Protein AF-A0A3D5USL9-F1 (afdb_monomer_lite)

Foldseek 3Di:
DQQQADALCLQQAADPAPAFDDDPRDGDAFHAHPVRDTDGGSVNRVVSNVVVQQVVCVVVVHHDDDPDCVVVPDDDVVDPVVQVVCVVVVNNVSVVVVVVVVVVVVVVLQVLQVDQDDQCCVVDVDPCNRHPVNCSNRCPSPD

pLDDT: mean 91.4, std 6.57, range [66.25, 97.69]

Sequence (143 aa):
MAKLSYTSDELMASHDYARPHERAGYKLHGGFLADGSYESPRVLHRWPAVKAWQGELTAKGWPLIDATVQLLKCGNYPNISQERFLLSHGIGQTLWDSLTITGVIEARGRVLCDIEAPDFQQIIEDDISQTCTGHLHKGLLYA

Radius of gyration: 20.08 Å; chains: 1; bounding box: 50×30×49 Å

Structure (mmCIF, N/CA/C/O backbone):
data_AF-A0A3D5USL9-F1
#
_entry.id   AF-A0A3D5USL9-F1
#
loop_
_atom_site.group_PDB
_atom_site.id
_atom_site.type_symbol
_atom_site.label_atom_id
_atom_site.label_alt_id
_atom_site.label_comp_id
_atom_site.label_asym_id
_atom_site.label_entity_id
_atom_site.label_seq_id
_atom_site.pdbx_PDB_ins_code
_atom_site.Cartn_x
_atom_site.Cartn_y
_atom_site.Cartn_z
_atom_site.occupancy
_atom_site.B_iso_or_equiv
_atom_site.auth_seq_id
_atom_site.auth_comp_id
_atom_site.auth_asym_id
_atom_site.auth_at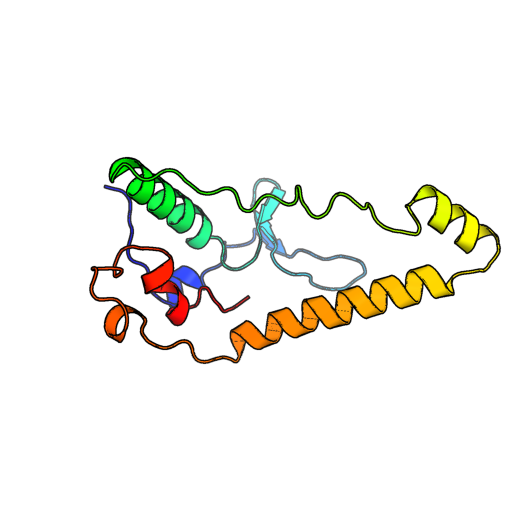om_id
_atom_site.pdbx_PDB_model_num
ATOM 1 N N . MET A 1 1 ? -18.588 13.620 9.691 1.00 66.25 1 MET A N 1
ATOM 2 C CA . MET A 1 1 ? -17.526 12.736 10.218 1.00 66.25 1 MET A CA 1
ATOM 3 C C . MET A 1 1 ? -16.963 11.929 9.061 1.00 66.25 1 MET A C 1
ATOM 5 O O . MET A 1 1 ? -17.732 11.595 8.167 1.00 66.25 1 MET A O 1
ATOM 9 N N . ALA A 1 2 ? -15.650 11.690 9.025 1.00 86.94 2 ALA A N 1
ATOM 10 C CA . ALA A 1 2 ? -15.044 10.854 7.988 1.00 86.94 2 ALA A CA 1
ATOM 11 C C . ALA A 1 2 ? -15.457 9.383 8.184 1.00 86.94 2 ALA A C 1
ATOM 13 O O . ALA A 1 2 ? -15.675 8.949 9.312 1.00 86.94 2 ALA A O 1
ATOM 14 N N . LYS A 1 3 ? -15.588 8.620 7.095 1.00 95.81 3 LYS A N 1
ATOM 15 C CA . LYS A 1 3 ? -15.888 7.184 7.158 1.00 95.81 3 LYS A CA 1
ATOM 16 C C . LYS A 1 3 ? -14.648 6.414 7.622 1.00 95.81 3 LYS A C 1
ATOM 18 O O . LYS A 1 3 ? -13.586 6.550 7.014 1.00 95.81 3 LYS A O 1
ATOM 23 N N . LEU A 1 4 ? -14.802 5.594 8.663 1.00 96.94 4 LEU A N 1
ATOM 24 C CA . LEU A 1 4 ? -13.706 4.839 9.290 1.00 96.94 4 LEU A CA 1
ATOM 25 C C . LEU A 1 4 ? -13.873 3.313 9.223 1.00 96.94 4 LEU A C 1
ATOM 27 O O . LEU A 1 4 ? -12.923 2.588 9.509 1.00 96.94 4 LEU A O 1
ATOM 31 N N . SER A 1 5 ? -15.052 2.822 8.836 1.00 96.31 5 SER A N 1
ATOM 32 C CA . SER A 1 5 ? -15.319 1.393 8.658 1.00 96.31 5 SER A CA 1
ATOM 33 C C . SER A 1 5 ? -15.583 1.087 7.191 1.00 96.31 5 SER A C 1
ATOM 35 O O . SER A 1 5 ? -16.364 1.799 6.561 1.00 96.31 5 SER A O 1
ATOM 37 N N . TYR A 1 6 ? -14.925 0.064 6.654 1.00 96.19 6 TYR A N 1
ATOM 38 C CA . TYR A 1 6 ? -14.973 -0.318 5.246 1.00 96.19 6 TYR A CA 1
ATOM 39 C C . TYR A 1 6 ? -15.205 -1.823 5.102 1.00 96.19 6 TYR A C 1
ATOM 41 O O . TYR A 1 6 ? -14.688 -2.627 5.886 1.00 96.19 6 TYR A O 1
ATOM 49 N N . THR A 1 7 ? -15.981 -2.211 4.093 1.00 94.94 7 THR A N 1
ATOM 50 C CA . THR A 1 7 ? -16.159 -3.623 3.727 1.00 94.94 7 THR A CA 1
ATOM 51 C C . THR A 1 7 ? -14.982 -4.127 2.894 1.00 94.94 7 THR A C 1
ATOM 53 O O . THR A 1 7 ? -14.154 -3.345 2.421 1.00 94.94 7 THR A O 1
ATOM 56 N N . SER A 1 8 ? -14.909 -5.445 2.690 1.00 93.25 8 SER A N 1
ATOM 57 C CA . SER A 1 8 ? -13.891 -6.015 1.807 1.00 93.25 8 SER A CA 1
ATOM 58 C C . SER A 1 8 ? -14.035 -5.518 0.372 1.00 93.25 8 SER A C 1
ATOM 60 O O . SER A 1 8 ? -13.060 -5.039 -0.199 1.00 93.25 8 SER A O 1
ATOM 62 N N . ASP A 1 9 ? -15.256 -5.509 -0.163 1.00 95.69 9 ASP A N 1
ATOM 63 C CA . ASP A 1 9 ? -15.530 -5.021 -1.518 1.00 95.69 9 ASP A CA 1
ATOM 64 C C . ASP A 1 9 ? -15.075 -3.573 -1.707 1.00 95.69 9 ASP A C 1
ATOM 66 O O . ASP A 1 9 ? -14.449 -3.238 -2.711 1.00 95.69 9 ASP A O 1
ATOM 70 N N . GLU A 1 10 ? -15.304 -2.720 -0.706 1.00 96.19 10 GLU A N 1
ATOM 71 C CA . GLU A 1 10 ? -14.840 -1.336 -0.741 1.00 96.19 10 GLU A CA 1
ATOM 72 C C . GLU A 1 10 ? -13.311 -1.258 -0.740 1.00 96.19 10 GLU A C 1
ATOM 74 O O . GLU A 1 10 ? -12.711 -0.556 -1.551 1.00 96.19 10 GLU A O 1
ATOM 79 N N . LEU A 1 11 ? -12.643 -2.015 0.128 1.00 95.19 11 LEU A N 1
ATOM 80 C CA . LEU A 1 11 ? -11.181 -2.044 0.161 1.00 95.19 11 LEU A CA 1
ATOM 81 C C . LEU A 1 11 ? -10.570 -2.688 -1.089 1.00 95.19 11 LEU A C 1
ATOM 83 O O . LEU A 1 11 ? -9.393 -2.468 -1.366 1.00 95.19 11 LEU A O 1
ATOM 87 N N . MET A 1 12 ? -11.323 -3.473 -1.853 1.00 93.94 12 MET A N 1
ATOM 88 C CA . MET A 1 12 ? -10.864 -4.101 -3.093 1.00 93.94 12 MET A CA 1
ATOM 89 C C . MET A 1 12 ? -11.244 -3.299 -4.347 1.00 93.94 12 MET A C 1
ATOM 91 O O . MET A 1 12 ? -10.771 -3.617 -5.442 1.00 93.94 12 MET A O 1
ATOM 95 N N . ALA A 1 13 ? -12.035 -2.232 -4.209 1.00 95.81 13 ALA A N 1
ATOM 96 C CA . ALA A 1 13 ? -12.524 -1.443 -5.330 1.00 95.81 13 ALA A CA 1
ATOM 97 C C . ALA A 1 13 ? -11.425 -0.586 -5.972 1.00 95.81 13 ALA A C 1
ATOM 99 O O . ALA A 1 13 ? -10.697 0.155 -5.306 1.00 95.81 13 ALA A O 1
ATOM 100 N N . SER A 1 14 ? -11.328 -0.663 -7.298 1.00 95.38 14 SER A N 1
ATOM 101 C CA . SER A 1 14 ? -10.448 0.182 -8.111 1.00 95.38 14 SER A CA 1
ATOM 102 C C . SER A 1 14 ? -11.245 1.311 -8.754 1.00 95.38 14 SER A C 1
ATOM 104 O O . SER A 1 14 ? -12.465 1.225 -8.857 1.00 95.38 14 SER A O 1
ATOM 106 N N . HIS A 1 15 ? -10.559 2.369 -9.180 1.00 95.88 15 HIS A N 1
ATOM 107 C CA . HIS A 1 15 ? -11.201 3.415 -9.968 1.00 95.88 15 HIS A CA 1
ATOM 108 C C . HIS A 1 15 ? -11.666 2.866 -11.318 1.00 95.88 15 HIS A C 1
ATOM 110 O O . HIS A 1 15 ? -11.036 1.968 -11.883 1.00 95.88 15 HIS A O 1
ATOM 116 N N . ASP A 1 16 ? -12.708 3.483 -11.868 1.00 95.44 16 ASP A N 1
ATOM 117 C CA . ASP A 1 16 ? -13.055 3.310 -13.271 1.00 95.44 16 ASP A CA 1
ATOM 118 C C . ASP A 1 16 ? -11.973 3.971 -14.129 1.00 95.44 16 ASP A C 1
ATOM 120 O O . ASP A 1 16 ? -11.898 5.194 -14.275 1.00 95.44 16 ASP A O 1
ATOM 124 N N . TYR A 1 17 ? -11.076 3.144 -14.659 1.00 96.75 17 TYR A N 1
ATOM 125 C CA . TYR A 1 17 ? -9.991 3.613 -15.505 1.00 96.75 17 TYR A CA 1
ATOM 126 C C . TYR A 1 17 ? -10.523 3.993 -16.885 1.00 96.75 17 TYR A C 1
ATOM 128 O O . TYR A 1 17 ? -11.105 3.167 -17.585 1.00 96.75 17 TYR A O 1
ATOM 136 N N . ALA A 1 18 ? -10.240 5.220 -17.320 1.00 97.50 18 ALA A N 1
ATOM 137 C CA . ALA A 1 18 ? -10.526 5.664 -18.681 1.00 97.50 18 ALA A CA 1
ATOM 138 C C . ALA A 1 18 ? -9.651 4.929 -19.707 1.00 97.50 18 ALA A C 1
ATOM 140 O O . ALA A 1 18 ? -10.070 4.682 -20.837 1.00 97.50 18 ALA A O 1
ATOM 141 N N . ARG A 1 19 ? -8.425 4.565 -19.312 1.00 96.75 19 ARG A N 1
ATOM 142 C CA . ARG A 1 19 ? -7.528 3.725 -20.111 1.00 96.75 19 ARG A CA 1
ATOM 143 C C . ARG A 1 19 ? -6.685 2.810 -19.222 1.00 96.75 19 ARG A C 1
ATOM 145 O O . ARG A 1 19 ? -6.246 3.245 -18.154 1.00 96.75 19 ARG A O 1
ATOM 152 N N . PRO A 1 20 ? -6.403 1.569 -19.646 1.00 95.69 20 PRO A N 1
ATOM 153 C CA . PRO A 1 20 ? -5.488 0.700 -18.920 1.00 95.69 20 PRO A CA 1
ATOM 154 C C . PRO A 1 20 ? -4.056 1.252 -18.951 1.00 95.69 20 PRO A C 1
ATOM 156 O O . PRO A 1 20 ? -3.679 2.038 -19.829 1.00 95.69 20 PRO A O 1
ATOM 159 N N . HIS A 1 21 ? -3.235 0.824 -17.994 1.00 96.44 21 HIS A N 1
ATOM 160 C CA . HIS A 1 21 ? -1.798 1.040 -18.074 1.00 96.44 21 HIS A CA 1
ATOM 161 C C . HIS A 1 21 ? -1.162 -0.057 -18.930 1.00 96.44 21 HIS A C 1
ATOM 163 O O . HIS A 1 21 ? -1.175 -1.221 -18.550 1.00 96.44 21 HIS A O 1
ATOM 169 N N . GLU A 1 22 ? -0.599 0.308 -20.083 1.00 96.44 22 GLU A N 1
ATOM 170 C CA . GLU A 1 22 ? 0.048 -0.639 -20.998 1.00 96.44 22 GLU A CA 1
ATOM 171 C C . GLU A 1 22 ? 1.450 -0.168 -21.399 1.00 96.44 22 GLU A C 1
ATOM 173 O O . GLU A 1 22 ? 1.669 1.017 -21.685 1.00 96.44 22 GLU A O 1
ATOM 178 N N . ARG A 1 23 ? 2.416 -1.093 -21.418 1.00 93.19 23 ARG A N 1
ATOM 179 C CA . ARG A 1 23 ? 3.802 -0.861 -21.858 1.00 93.19 23 ARG A CA 1
ATOM 180 C C . ARG A 1 23 ? 4.348 -2.106 -22.542 1.00 93.19 23 ARG A C 1
ATOM 182 O O . ARG A 1 23 ? 4.131 -3.214 -22.069 1.00 93.19 23 ARG A O 1
ATOM 189 N N . ALA A 1 24 ? 5.066 -1.914 -23.651 1.00 92.69 24 ALA A N 1
ATOM 190 C CA . ALA A 1 24 ? 5.685 -2.999 -24.420 1.00 92.69 24 ALA A CA 1
ATOM 191 C C . ALA A 1 24 ? 4.719 -4.157 -24.781 1.00 92.69 24 ALA A C 1
ATOM 193 O O . ALA A 1 24 ? 5.129 -5.310 -24.825 1.00 92.69 24 ALA A O 1
ATOM 194 N N . GLY A 1 25 ? 3.436 -3.853 -25.018 1.00 94.00 25 GLY A N 1
ATOM 195 C CA . GLY A 1 25 ? 2.400 -4.848 -25.331 1.00 94.00 25 GLY A CA 1
ATOM 196 C C . GLY A 1 25 ? 1.787 -5.564 -24.121 1.00 94.00 25 GLY A C 1
ATOM 197 O O . GLY A 1 25 ? 0.891 -6.383 -24.302 1.00 94.00 25 GLY A O 1
ATOM 198 N N . TYR A 1 26 ? 2.219 -5.247 -22.897 1.00 94.56 26 TYR A N 1
ATOM 199 C CA . TYR A 1 26 ? 1.698 -5.844 -21.668 1.00 94.56 26 TYR A CA 1
ATOM 200 C C . TYR A 1 26 ? 0.805 -4.872 -20.905 1.00 94.56 26 TYR A C 1
ATOM 202 O O . TYR A 1 26 ? 1.151 -3.700 -20.723 1.00 94.56 26 TYR A O 1
ATOM 210 N N . LYS A 1 27 ? -0.319 -5.391 -20.403 1.00 93.75 27 LYS A N 1
ATOM 211 C CA . LYS A 1 27 ? -1.174 -4.699 -19.440 1.00 93.75 27 LYS A CA 1
ATOM 212 C C . LYS A 1 27 ? -0.541 -4.776 -18.053 1.00 93.75 27 LYS A C 1
ATOM 214 O O . LYS A 1 27 ? -0.290 -5.862 -17.538 1.00 93.75 27 LYS A O 1
ATOM 219 N N . LEU A 1 28 ? -0.273 -3.613 -17.479 1.00 92.56 28 LEU A N 1
ATOM 220 C CA . LEU A 1 28 ? 0.313 -3.432 -16.159 1.00 92.56 28 LEU A CA 1
ATOM 221 C C . LEU A 1 28 ? -0.777 -3.175 -15.112 1.00 92.56 28 LEU A C 1
ATOM 223 O O . LEU A 1 28 ? -1.959 -3.022 -15.429 1.00 92.56 28 LEU A O 1
ATOM 227 N N . HIS A 1 29 ? -0.363 -3.123 -13.847 1.00 90.69 29 HIS A N 1
ATOM 228 C CA . HIS A 1 29 ? -1.246 -2.781 -12.740 1.00 90.69 29 HIS A CA 1
ATOM 229 C C . HIS A 1 29 ? -1.774 -1.348 -12.877 1.00 90.69 29 HIS A C 1
ATOM 231 O O . HIS A 1 29 ? -1.056 -0.436 -13.290 1.00 90.69 29 HIS A O 1
ATOM 237 N N . GLY A 1 30 ? -3.033 -1.175 -12.481 1.00 94.62 30 GLY A N 1
ATOM 238 C CA . GLY A 1 30 ? -3.711 0.112 -12.427 1.00 94.62 30 GLY A CA 1
ATOM 239 C C . GLY A 1 30 ? -4.176 0.597 -13.793 1.00 94.62 30 GLY A C 1
ATOM 240 O O . GLY A 1 30 ? -4.328 -0.163 -14.754 1.00 94.62 30 GLY A O 1
ATOM 241 N N . GLY A 1 31 ? -4.409 1.895 -13.871 1.00 97.00 31 GLY A N 1
ATOM 242 C CA . GLY A 1 31 ? -4.849 2.544 -15.091 1.00 97.00 31 GLY A CA 1
ATOM 243 C C . GLY A 1 31 ? -4.798 4.048 -14.950 1.00 97.00 31 GLY A C 1
ATOM 244 O O . GLY A 1 31 ? -4.326 4.575 -13.946 1.00 97.00 31 GLY A O 1
ATOM 245 N N . PHE A 1 32 ? -5.255 4.740 -15.982 1.00 97.69 32 PHE A N 1
ATOM 246 C CA . PHE A 1 32 ? -5.308 6.188 -15.972 1.00 97.69 32 PHE A CA 1
ATOM 247 C C . PHE A 1 32 ? -6.748 6.678 -15.961 1.00 97.69 32 PHE A C 1
ATOM 249 O O . PHE A 1 32 ? -7.611 6.119 -16.646 1.00 97.69 32 PHE A O 1
ATOM 256 N N . LEU A 1 33 ? -6.985 7.732 -15.190 1.00 96.88 33 LEU A N 1
ATOM 257 C CA . LEU A 1 33 ? -8.259 8.432 -15.135 1.00 96.88 33 LEU A CA 1
ATOM 258 C C . LEU A 1 33 ? -8.458 9.299 -16.387 1.00 96.88 33 LEU A C 1
ATOM 260 O O . LEU A 1 33 ? -7.567 9.438 -17.231 1.00 96.88 33 LEU A O 1
ATOM 264 N N . ALA A 1 34 ? -9.649 9.886 -16.512 1.00 96.62 34 ALA A N 1
ATOM 265 C CA . ALA A 1 34 ? -10.021 10.718 -17.656 1.00 96.62 34 ALA A CA 1
ATOM 266 C C . ALA A 1 34 ? -9.131 11.966 -17.819 1.00 96.62 34 ALA A C 1
ATOM 268 O O . ALA A 1 34 ? -8.936 12.436 -18.936 1.00 96.62 34 ALA A O 1
ATOM 269 N N . ASP A 1 35 ? -8.557 12.470 -16.725 1.00 96.31 35 ASP A N 1
ATOM 270 C CA . ASP A 1 35 ? -7.617 13.598 -16.722 1.00 96.31 35 ASP A CA 1
ATOM 271 C C . ASP A 1 35 ? -6.168 13.194 -17.069 1.00 96.31 35 ASP A C 1
ATOM 273 O O . ASP A 1 35 ? -5.280 14.040 -17.145 1.00 96.31 35 ASP A O 1
ATOM 277 N N . GLY A 1 36 ? -5.922 11.900 -17.299 1.00 95.88 36 GLY A N 1
ATOM 278 C CA . GLY A 1 36 ? -4.615 11.352 -17.643 1.00 95.88 36 GLY A CA 1
ATOM 279 C C . GLY A 1 36 ? -3.721 11.002 -16.452 1.00 95.88 36 GLY A C 1
ATOM 280 O O . GLY A 1 36 ? -2.624 10.490 -16.691 1.00 95.88 36 GLY A O 1
ATOM 281 N N . SER A 1 37 ? -4.164 11.218 -15.209 1.00 96.50 37 SER A N 1
ATOM 282 C CA . SER A 1 37 ? -3.453 10.785 -13.998 1.00 96.50 37 SER A CA 1
ATOM 283 C C . SER A 1 37 ? -3.442 9.259 -13.872 1.00 96.50 37 SER A C 1
ATOM 285 O O . SER A 1 37 ? -4.392 8.593 -14.278 1.00 96.50 37 SER A O 1
ATOM 287 N N . TYR A 1 38 ? -2.345 8.685 -13.368 1.00 96.31 38 TYR A N 1
ATOM 288 C CA . TYR A 1 38 ? -2.256 7.251 -13.079 1.00 96.31 38 TYR A CA 1
ATOM 289 C C . TYR A 1 38 ? -2.789 6.969 -11.676 1.00 96.31 38 TYR A C 1
ATOM 291 O O . TYR A 1 38 ? -2.379 7.634 -10.729 1.00 96.31 38 TYR A O 1
ATOM 299 N N . GLU A 1 39 ? -3.601 5.924 -11.549 1.00 96.44 39 GLU A N 1
ATOM 300 C CA . GLU A 1 39 ? -4.058 5.400 -10.269 1.00 96.44 39 GLU A CA 1
ATOM 301 C C . GLU A 1 39 ? -3.780 3.901 -10.151 1.00 96.44 39 GLU A C 1
ATOM 303 O O . GLU A 1 39 ? -4.078 3.099 -11.046 1.00 96.44 39 GLU A O 1
ATOM 308 N N . SER A 1 40 ? -3.234 3.516 -8.999 1.00 93.88 40 SER A N 1
ATOM 309 C CA . SER A 1 40 ? -2.985 2.115 -8.664 1.00 93.88 40 SER A CA 1
ATOM 310 C C . SER A 1 40 ? -4.300 1.337 -8.480 1.00 93.88 40 SER A C 1
ATOM 312 O O . SER A 1 40 ? -5.350 1.927 -8.211 1.00 93.88 40 SER A O 1
ATOM 314 N N . PRO A 1 41 ? -4.294 -0.001 -8.605 1.00 93.12 41 PRO A N 1
ATOM 315 C CA . PRO A 1 41 ? -5.441 -0.832 -8.244 1.00 93.12 41 PRO A CA 1
ATOM 316 C C . PRO A 1 41 ? -5.867 -0.625 -6.796 1.00 93.12 41 PRO A C 1
ATOM 318 O O . PRO A 1 41 ? -5.037 -0.403 -5.919 1.00 93.12 41 PRO A O 1
ATOM 321 N N . ARG A 1 42 ? -7.163 -0.796 -6.538 1.00 93.62 42 ARG A N 1
ATOM 322 C CA . ARG A 1 42 ? -7.751 -0.904 -5.194 1.00 93.62 42 ARG A CA 1
ATOM 323 C C . ARG A 1 42 ? -7.621 0.348 -4.319 1.00 93.62 42 ARG A C 1
ATOM 325 O O . ARG A 1 42 ? -7.860 0.288 -3.116 1.00 93.62 42 ARG A O 1
ATOM 332 N N . VAL A 1 43 ? -7.233 1.490 -4.891 1.00 94.56 43 VAL A N 1
ATOM 333 C CA . VAL A 1 43 ? -7.020 2.727 -4.120 1.00 94.56 43 VAL A CA 1
ATOM 334 C C . VAL A 1 43 ? -8.247 3.628 -4.010 1.00 94.56 43 VAL A C 1
ATOM 336 O O . VAL A 1 43 ? -8.196 4.582 -3.232 1.00 94.56 43 VAL A O 1
ATOM 339 N N . LEU A 1 44 ? -9.356 3.286 -4.687 1.00 95.94 44 LEU A N 1
ATOM 340 C CA . LEU A 1 44 ? -10.588 4.090 -4.714 1.00 95.94 44 LEU A CA 1
ATOM 341 C C . LEU A 1 44 ? -11.049 4.468 -3.306 1.00 95.94 44 LEU A C 1
ATOM 343 O O . LEU A 1 44 ? -11.369 5.624 -3.033 1.00 95.94 44 LEU A O 1
ATOM 347 N N . HIS A 1 45 ? -11.034 3.491 -2.399 1.00 96.19 45 HIS A N 1
ATOM 348 C CA . HIS A 1 45 ? -11.406 3.702 -1.004 1.00 96.19 45 HIS A CA 1
ATOM 349 C C . HIS A 1 45 ? -10.223 3.608 -0.039 1.00 96.19 45 HIS A C 1
ATOM 351 O O . HIS A 1 45 ? -10.263 4.260 1.004 1.00 96.19 45 HIS A O 1
ATOM 357 N N . ARG A 1 46 ? -9.138 2.890 -0.376 1.00 95.31 46 ARG A N 1
ATOM 358 C CA . ARG A 1 46 ? -7.975 2.759 0.524 1.00 95.31 46 ARG A CA 1
ATOM 359 C C . ARG A 1 46 ? -7.303 4.098 0.815 1.00 95.31 46 ARG A C 1
ATOM 361 O O . ARG A 1 46 ? -6.970 4.352 1.968 1.00 95.31 46 ARG A O 1
ATOM 368 N N . TRP A 1 47 ? -7.126 4.973 -0.180 1.00 94.69 47 TRP A N 1
ATOM 369 C CA . TRP A 1 47 ? -6.479 6.267 0.068 1.00 94.69 47 TRP A CA 1
ATOM 370 C C . TRP A 1 47 ? -7.296 7.175 0.994 1.00 94.69 47 TRP A C 1
ATOM 372 O O . TRP A 1 47 ? -6.736 7.672 1.977 1.00 94.69 47 TRP A O 1
ATOM 382 N N . PRO A 1 48 ? -8.601 7.388 0.739 1.00 96.12 48 PRO A N 1
ATOM 383 C CA . PRO A 1 48 ? -9.466 8.086 1.684 1.00 96.12 48 PRO A CA 1
ATOM 384 C C . PRO A 1 48 ? -9.488 7.437 3.074 1.00 96.12 48 PRO A C 1
ATOM 386 O O . PRO A 1 48 ? -9.392 8.154 4.068 1.00 96.12 48 PRO A O 1
ATOM 389 N N . ALA A 1 49 ? -9.550 6.102 3.152 1.00 96.75 49 ALA A N 1
ATOM 390 C CA . ALA A 1 49 ? -9.578 5.364 4.414 1.00 96.75 49 ALA A CA 1
ATOM 391 C C . ALA A 1 49 ? -8.313 5.593 5.248 1.00 96.75 49 ALA A C 1
ATOM 393 O O . ALA A 1 49 ? -8.411 5.968 6.413 1.00 96.75 49 ALA A O 1
ATOM 394 N N . VAL A 1 50 ? -7.127 5.456 4.643 1.00 95.06 50 VAL A N 1
ATOM 395 C CA . VAL A 1 50 ? -5.840 5.686 5.320 1.00 95.06 50 VAL A CA 1
ATOM 396 C C . VAL A 1 50 ? -5.762 7.103 5.877 1.00 95.06 50 VAL A C 1
ATOM 398 O O . VAL A 1 50 ? -5.413 7.277 7.042 1.00 95.06 50 VAL A O 1
ATOM 401 N N . LYS A 1 51 ? -6.157 8.111 5.093 1.00 95.81 51 LYS A N 1
ATOM 402 C CA . LYS A 1 51 ? -6.179 9.509 5.551 1.00 95.81 51 LYS A CA 1
ATOM 403 C C . LYS A 1 51 ? -7.168 9.719 6.701 1.00 95.81 51 LYS A C 1
ATOM 405 O O . LYS A 1 51 ? -6.858 10.436 7.648 1.00 95.81 51 LYS A O 1
ATOM 410 N N . ALA A 1 52 ? -8.340 9.085 6.641 1.00 97.31 52 ALA A N 1
ATOM 411 C CA . ALA A 1 52 ? -9.338 9.158 7.704 1.00 97.31 52 ALA A CA 1
ATOM 412 C C . ALA A 1 52 ? -8.836 8.503 9.002 1.00 97.31 52 ALA A C 1
ATOM 414 O O . ALA A 1 52 ? -8.923 9.119 10.061 1.00 97.31 52 ALA A O 1
ATOM 415 N N . TRP A 1 53 ? -8.237 7.311 8.924 1.00 96.75 53 TRP A N 1
ATOM 416 C CA . TRP A 1 53 ? -7.644 6.628 10.078 1.00 96.75 53 TRP A CA 1
ATOM 417 C C . TRP A 1 53 ? -6.477 7.414 10.687 1.00 96.75 53 TRP A C 1
ATOM 419 O O . TRP A 1 53 ? -6.362 7.488 11.908 1.00 96.75 53 TRP A O 1
ATOM 429 N N . GLN A 1 54 ? -5.635 8.039 9.857 1.00 95.38 54 GLN A N 1
ATOM 430 C CA . GLN A 1 54 ? -4.563 8.933 10.311 1.00 95.38 54 GLN A CA 1
ATOM 431 C C . GLN A 1 54 ? -5.112 10.157 11.058 1.00 95.38 54 GLN A C 1
ATOM 433 O O . GLN A 1 54 ? -4.607 10.511 12.127 1.00 95.38 54 GLN A O 1
ATOM 438 N N . GLY A 1 55 ? -6.153 10.787 10.506 1.00 95.38 55 GLY A N 1
ATOM 439 C CA . GLY A 1 55 ? -6.834 11.917 11.134 1.00 95.38 55 GLY A CA 1
ATOM 440 C C . GLY A 1 55 ? -7.448 11.542 12.481 1.00 95.38 55 GLY A C 1
ATOM 441 O O . GLY A 1 55 ? -7.258 12.264 13.454 1.00 95.38 55 GLY A O 1
ATOM 442 N N . GLU A 1 56 ? -8.104 10.384 12.558 1.00 95.38 56 GLU A N 1
ATOM 443 C CA . GLU A 1 56 ? -8.704 9.878 13.796 1.00 95.38 56 GLU A CA 1
ATOM 444 C C . GLU A 1 56 ? -7.651 9.564 14.867 1.00 95.38 56 GLU A C 1
ATOM 446 O O . GLU A 1 56 ? -7.809 9.943 16.025 1.00 95.38 56 GLU A O 1
ATOM 451 N N . LEU A 1 57 ? -6.536 8.928 14.486 1.00 93.94 57 LEU A N 1
ATOM 452 C CA . LEU A 1 57 ? -5.421 8.665 15.401 1.00 93.94 57 LEU A CA 1
ATOM 453 C C . LEU A 1 57 ? -4.880 9.969 16.010 1.00 93.94 57 LEU A C 1
ATOM 455 O O . LEU A 1 57 ? -4.684 10.063 17.222 1.00 93.94 57 LEU A O 1
ATOM 459 N N . THR A 1 58 ? -4.707 10.991 15.169 1.00 95.00 58 THR A N 1
ATOM 460 C CA . THR A 1 58 ? -4.208 12.305 15.594 1.00 95.00 58 THR A CA 1
ATOM 461 C C . THR A 1 58 ? -5.227 13.044 16.462 1.00 95.00 58 THR A C 1
ATOM 463 O O . THR A 1 58 ? -4.855 13.647 17.465 1.00 95.00 58 THR A O 1
ATOM 466 N N . ALA A 1 59 ? -6.520 12.964 16.132 1.00 94.56 59 ALA A N 1
ATOM 467 C CA . ALA A 1 59 ? -7.599 13.552 16.928 1.00 94.56 59 ALA A CA 1
ATOM 468 C C . ALA A 1 59 ? -7.697 12.929 18.331 1.00 94.56 59 ALA A C 1
ATOM 470 O O . ALA A 1 59 ? -8.022 13.624 19.292 1.00 94.56 59 ALA A O 1
ATOM 471 N N . LYS A 1 60 ? -7.340 11.645 18.465 1.00 92.81 60 LYS A N 1
ATOM 472 C CA . LYS A 1 60 ? -7.189 10.946 19.752 1.00 92.81 60 LYS A CA 1
ATOM 473 C C . LYS A 1 60 ? -5.918 11.332 20.525 1.00 92.81 60 LYS A C 1
ATOM 475 O O . LYS A 1 60 ? -5.693 10.804 21.609 1.00 92.81 60 LYS A O 1
ATOM 480 N N . GLY A 1 61 ? -5.099 12.245 19.999 1.00 96.31 61 GLY A N 1
ATOM 481 C CA . GLY A 1 61 ? -3.899 12.768 20.657 1.00 96.31 61 GLY A CA 1
ATOM 482 C C . GLY A 1 61 ? -2.623 11.965 20.399 1.00 96.31 61 GLY A C 1
ATOM 483 O O . GLY A 1 61 ? -1.601 12.247 21.022 1.00 96.31 61 GLY A O 1
ATOM 484 N N . TRP A 1 62 ? -2.653 10.989 19.487 1.00 94.00 62 TRP A N 1
ATOM 485 C CA . TRP A 1 62 ? -1.495 10.151 19.177 1.00 94.00 62 TRP A CA 1
ATOM 486 C C . TRP A 1 62 ? -0.765 10.642 17.923 1.00 94.00 62 TRP A C 1
ATOM 488 O O . TRP A 1 62 ? -1.403 10.862 16.891 1.00 94.00 62 TRP A O 1
ATOM 498 N N . PRO A 1 63 ? 0.570 10.796 17.962 1.00 93.25 63 PRO A N 1
ATOM 499 C CA . PRO A 1 63 ? 1.329 11.166 16.777 1.00 93.25 63 PRO A CA 1
ATOM 500 C C . PRO A 1 63 ? 1.429 9.990 15.797 1.00 93.25 63 PRO A C 1
ATOM 502 O O . PRO A 1 63 ? 1.492 8.826 16.196 1.00 93.25 63 PRO A O 1
ATOM 505 N N . LEU A 1 64 ? 1.526 10.299 14.503 1.00 90.50 64 LEU A N 1
ATOM 506 C CA . LEU A 1 64 ? 1.950 9.314 13.511 1.00 90.50 64 LEU A CA 1
ATOM 507 C C . LEU A 1 64 ? 3.434 9.001 13.697 1.00 90.50 64 LEU A C 1
ATOM 509 O O . LEU A 1 64 ? 4.268 9.906 13.748 1.00 90.50 64 LEU A O 1
ATOM 513 N N . ILE A 1 65 ? 3.754 7.712 13.765 1.00 88.12 65 ILE A N 1
ATOM 514 C CA . ILE A 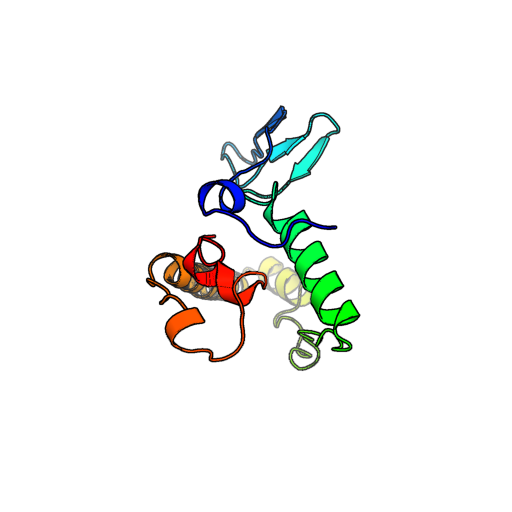1 65 ? 5.135 7.234 13.772 1.00 88.12 65 ILE A CA 1
ATOM 515 C C . ILE A 1 65 ? 5.578 7.081 12.318 1.00 88.12 65 ILE A C 1
ATOM 517 O O . ILE A 1 65 ? 4.971 6.328 11.557 1.00 88.12 65 ILE A O 1
ATOM 521 N N . ASP A 1 66 ? 6.629 7.803 11.937 1.00 84.94 66 ASP A N 1
ATOM 522 C CA . ASP A 1 66 ? 7.216 7.690 10.604 1.00 84.94 66 ASP A CA 1
ATOM 523 C C . ASP A 1 66 ? 7.922 6.336 10.440 1.00 84.94 66 ASP A C 1
ATOM 525 O O . ASP A 1 66 ? 8.767 5.957 11.257 1.00 84.94 66 ASP A O 1
ATOM 529 N N . ALA A 1 67 ? 7.610 5.618 9.360 1.00 84.94 67 ALA A N 1
ATOM 530 C CA . ALA A 1 67 ? 8.299 4.388 8.970 1.00 84.94 67 ALA A CA 1
ATOM 531 C C . ALA A 1 67 ? 9.619 4.737 8.264 1.00 84.94 67 ALA A C 1
ATOM 533 O O . ALA A 1 67 ? 9.829 4.443 7.086 1.00 84.94 67 ALA A O 1
ATOM 534 N N . THR A 1 68 ? 10.492 5.440 8.986 1.00 80.88 68 THR A N 1
ATOM 535 C CA . THR A 1 68 ? 11.662 6.079 8.399 1.00 80.88 68 THR A CA 1
ATOM 536 C C . THR A 1 68 ? 12.662 5.059 7.856 1.00 80.88 68 THR A C 1
ATOM 538 O O . THR A 1 68 ? 13.084 4.125 8.538 1.00 80.88 68 THR A O 1
ATOM 541 N N . VAL A 1 69 ? 13.123 5.279 6.626 1.00 78.94 69 VAL A N 1
ATOM 542 C CA . VAL A 1 69 ? 14.193 4.481 6.005 1.00 78.94 69 VAL A CA 1
ATOM 543 C C . VAL A 1 69 ? 15.587 4.978 6.394 1.00 78.94 69 VAL A C 1
ATOM 545 O O . VAL A 1 69 ? 16.577 4.571 5.797 1.00 78.94 69 VAL A O 1
ATOM 548 N N . GLN A 1 70 ? 15.704 5.845 7.407 1.00 77.69 70 GLN A N 1
ATOM 549 C CA . GLN A 1 70 ? 16.982 6.416 7.848 1.00 77.69 70 GLN A CA 1
ATOM 550 C C . GLN A 1 70 ? 18.039 5.380 8.242 1.00 77.69 70 GLN A C 1
ATOM 552 O O . GLN A 1 70 ? 19.215 5.727 8.254 1.00 77.69 70 GLN A O 1
ATOM 557 N N . LEU A 1 71 ? 17.668 4.142 8.584 1.00 73.50 71 LEU A N 1
ATOM 558 C CA . LEU A 1 71 ? 18.630 3.061 8.838 1.00 73.50 71 LEU A CA 1
ATOM 559 C C . LEU A 1 71 ? 19.147 2.412 7.542 1.00 73.50 71 LEU A C 1
ATOM 561 O O . LEU A 1 71 ? 20.246 1.864 7.530 1.00 73.50 71 LEU A O 1
ATOM 565 N N . LEU A 1 72 ? 18.421 2.553 6.430 1.00 78.44 72 LEU A N 1
ATOM 566 C CA . LEU A 1 72 ? 18.810 2.117 5.086 1.00 78.44 72 LEU A CA 1
ATOM 567 C C . LEU A 1 72 ? 19.719 3.168 4.412 1.00 78.44 72 LEU A C 1
ATOM 569 O O . LEU A 1 72 ? 19.481 3.588 3.284 1.00 78.44 72 LEU A O 1
ATOM 573 N N . LYS A 1 73 ? 20.755 3.647 5.121 1.00 72.94 73 LYS A N 1
ATOM 574 C CA . LYS A 1 73 ? 21.655 4.719 4.629 1.00 72.94 73 LYS A CA 1
ATOM 575 C C . LYS A 1 73 ? 22.542 4.281 3.473 1.00 72.94 73 LYS A C 1
ATOM 577 O O . LYS A 1 73 ? 23.038 5.120 2.722 1.00 72.94 73 LYS A O 1
ATOM 582 N N . CYS A 1 74 ? 22.798 2.983 3.375 1.00 76.44 74 CYS A N 1
ATOM 583 C CA . CYS A 1 74 ? 23.589 2.433 2.294 1.00 76.44 74 CYS A CA 1
ATOM 584 C C . CYS A 1 74 ? 22.732 2.450 1.031 1.00 76.44 74 CYS A C 1
ATOM 586 O O . CYS A 1 74 ? 21.797 1.664 0.902 1.00 76.44 74 CYS A O 1
ATOM 588 N N . GLY A 1 75 ? 23.045 3.368 0.117 1.00 76.00 75 GLY A N 1
ATOM 589 C CA . GLY A 1 75 ? 22.478 3.338 -1.224 1.00 76.00 75 GLY A CA 1
ATOM 590 C C . GLY A 1 75 ? 22.846 2.043 -1.949 1.00 76.00 75 GLY A C 1
ATOM 591 O O . GLY A 1 75 ? 23.730 1.299 -1.519 1.00 76.00 75 GLY A O 1
ATOM 592 N N . ASN A 1 76 ? 22.175 1.789 -3.069 1.00 80.50 76 ASN A N 1
ATOM 593 C CA . ASN A 1 76 ? 22.420 0.594 -3.868 1.00 80.50 76 ASN A CA 1
ATOM 594 C C . ASN A 1 76 ? 23.905 0.472 -4.233 1.00 80.50 76 ASN A C 1
ATOM 596 O O . ASN A 1 76 ? 24.535 1.449 -4.651 1.00 80.50 76 ASN A O 1
ATOM 600 N N . TYR A 1 77 ? 24.442 -0.737 -4.083 1.00 85.81 77 TYR A N 1
ATOM 601 C CA . TYR A 1 77 ? 25.766 -1.105 -4.557 1.00 85.81 77 TYR A CA 1
ATOM 602 C C . TYR A 1 77 ? 25.638 -2.295 -5.521 1.00 85.81 77 TYR A C 1
ATOM 604 O O . TYR A 1 77 ? 25.137 -3.338 -5.100 1.00 85.81 77 TYR A O 1
ATOM 612 N N . PRO A 1 78 ? 26.098 -2.167 -6.777 1.00 93.12 78 PRO A N 1
ATOM 613 C CA . PRO A 1 78 ? 26.643 -0.953 -7.387 1.00 93.12 78 PRO A CA 1
ATOM 614 C C . PRO A 1 78 ? 25.609 0.182 -7.486 1.00 93.12 78 PRO A C 1
ATOM 616 O O . PRO A 1 78 ? 24.409 -0.044 -7.641 1.00 93.12 78 PRO A O 1
ATOM 619 N N . ASN A 1 79 ? 26.070 1.431 -7.385 1.00 92.44 79 ASN A N 1
ATOM 620 C CA . ASN A 1 79 ? 25.209 2.582 -7.662 1.00 92.44 79 ASN A CA 1
ATOM 621 C C . ASN A 1 79 ? 24.995 2.741 -9.177 1.00 92.44 79 ASN A C 1
ATOM 623 O O . ASN A 1 79 ? 25.708 2.146 -9.978 1.00 92.44 79 ASN A O 1
ATOM 627 N N . ILE A 1 80 ? 24.057 3.596 -9.596 1.00 93.44 80 ILE A N 1
ATOM 628 C CA . ILE A 1 80 ? 23.675 3.738 -11.016 1.00 93.44 80 ILE A CA 1
ATOM 629 C C . ILE A 1 80 ? 24.878 4.022 -11.935 1.00 93.44 80 ILE A C 1
ATOM 631 O O . ILE A 1 80 ? 24.956 3.499 -13.046 1.00 93.44 80 ILE A O 1
ATOM 635 N N . SER A 1 81 ? 25.819 4.871 -11.515 1.00 95.81 81 SER A N 1
ATOM 636 C CA . SER A 1 81 ? 26.996 5.194 -12.331 1.00 95.81 81 SER A CA 1
ATOM 637 C C . SER A 1 81 ? 27.975 4.023 -12.411 1.00 95.81 81 SER A C 1
ATOM 639 O O . SER A 1 81 ? 28.525 3.770 -13.480 1.00 95.81 81 SER A O 1
ATOM 641 N N . GLN A 1 82 ? 28.152 3.285 -11.314 1.00 95.50 82 GLN A N 1
ATOM 642 C CA . GLN A 1 82 ? 28.968 2.070 -11.280 1.00 95.50 82 GLN A CA 1
ATOM 643 C C . GLN A 1 82 ? 28.343 0.953 -12.120 1.00 95.50 82 GLN A C 1
ATOM 645 O O . GLN A 1 82 ? 29.041 0.343 -12.919 1.00 95.5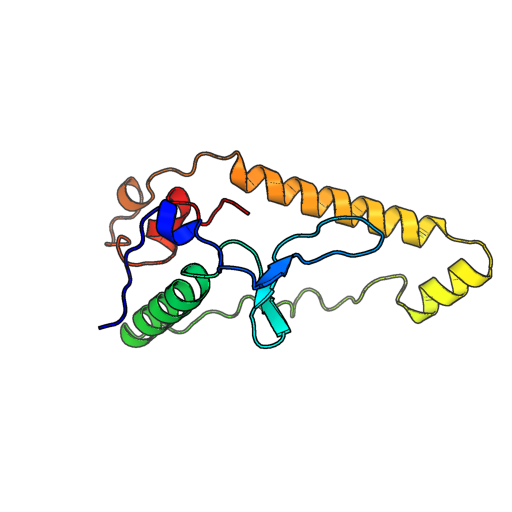0 82 GLN A O 1
ATOM 650 N N . GLU A 1 83 ? 27.031 0.739 -12.017 1.00 96.12 83 GLU A N 1
ATOM 651 C CA . GLU A 1 83 ? 26.323 -0.273 -12.805 1.00 96.12 83 GLU A CA 1
ATOM 652 C C . GLU A 1 83 ? 26.425 0.030 -14.305 1.00 96.12 83 GLU A C 1
ATOM 654 O O . GLU A 1 83 ? 26.769 -0.841 -15.096 1.00 96.12 83 GLU A O 1
ATOM 659 N N . ARG A 1 84 ? 26.240 1.296 -14.712 1.00 96.19 84 ARG A N 1
ATOM 660 C CA . ARG A 1 84 ? 26.457 1.711 -16.111 1.00 96.19 84 ARG A CA 1
ATOM 661 C C . ARG A 1 84 ? 27.880 1.426 -16.588 1.00 96.19 84 ARG A C 1
ATOM 663 O O . ARG A 1 84 ? 28.059 0.975 -17.718 1.00 96.19 84 ARG A O 1
ATOM 670 N N . PHE A 1 85 ? 28.878 1.674 -15.742 1.00 97.06 85 PHE A N 1
ATOM 671 C CA . PHE A 1 85 ? 30.269 1.369 -16.061 1.00 97.06 85 PHE A CA 1
ATOM 672 C C . PHE A 1 85 ? 30.485 -0.141 -16.246 1.00 97.06 85 PHE A C 1
ATOM 674 O O . PHE A 1 85 ? 31.039 -0.541 -17.270 1.00 97.06 85 PHE A O 1
ATOM 681 N N . LEU A 1 86 ? 29.994 -0.976 -15.326 1.00 96.56 86 LEU A N 1
ATOM 682 C CA . LEU A 1 86 ? 30.095 -2.439 -15.410 1.00 96.56 86 LEU A CA 1
ATOM 683 C C . LEU A 1 86 ? 29.417 -2.985 -16.675 1.00 96.56 86 LEU A C 1
ATOM 685 O O . LEU A 1 86 ? 30.044 -3.714 -17.447 1.00 96.56 86 LEU A O 1
ATOM 689 N N . LEU A 1 87 ? 28.190 -2.538 -16.957 1.00 96.75 87 LEU A N 1
ATOM 690 C CA . LEU A 1 87 ? 27.444 -2.911 -18.161 1.00 96.75 87 LEU A CA 1
ATOM 691 C C . LEU A 1 87 ? 28.185 -2.530 -19.447 1.00 96.75 87 LEU A C 1
ATOM 693 O O . LEU A 1 87 ? 28.250 -3.336 -20.373 1.00 96.75 87 LEU A O 1
ATOM 697 N N . SER A 1 88 ? 28.790 -1.337 -19.503 1.00 97.44 88 SER A N 1
ATOM 698 C CA . SER A 1 88 ? 29.562 -0.899 -20.678 1.00 97.44 88 SER A CA 1
ATOM 699 C C . SER A 1 88 ? 30.805 -1.757 -20.959 1.00 97.44 88 SER A C 1
ATOM 701 O O . SER A 1 88 ? 31.284 -1.776 -22.089 1.00 97.44 88 SER A O 1
ATOM 703 N N . HIS A 1 89 ? 31.285 -2.508 -19.962 1.00 97.38 89 HIS A N 1
ATOM 704 C CA . HIS A 1 89 ? 32.398 -3.455 -20.082 1.00 97.38 89 HIS A CA 1
ATOM 705 C C . HIS A 1 89 ? 31.927 -4.918 -20.181 1.00 97.38 89 HIS A C 1
ATOM 707 O O . HIS A 1 89 ? 32.733 -5.835 -20.046 1.00 97.38 89 HIS A O 1
ATOM 713 N N . GLY A 1 90 ? 30.630 -5.157 -20.405 1.00 96.94 90 GLY A N 1
ATOM 714 C CA . GLY A 1 90 ? 30.061 -6.503 -20.531 1.00 96.94 90 GLY A CA 1
ATOM 715 C C . GLY A 1 90 ? 29.908 -7.259 -19.207 1.00 96.94 90 GLY A C 1
ATOM 716 O O . GLY A 1 90 ? 29.584 -8.444 -19.214 1.00 96.94 90 GLY A O 1
ATOM 717 N N . ILE A 1 91 ? 30.104 -6.596 -18.065 1.00 96.62 91 ILE A N 1
ATOM 718 C CA . ILE A 1 91 ? 29.950 -7.186 -16.732 1.00 96.62 91 ILE A CA 1
ATOM 719 C C . ILE A 1 91 ? 28.518 -6.917 -16.260 1.00 96.62 91 ILE A C 1
ATOM 721 O O . ILE A 1 91 ? 28.251 -5.939 -15.574 1.00 96.62 91 ILE A O 1
ATOM 725 N N . GLY A 1 92 ? 27.576 -7.764 -16.681 1.00 95.06 92 GLY A N 1
ATOM 726 C CA . GLY A 1 92 ? 26.149 -7.596 -16.364 1.00 95.06 92 GLY A CA 1
ATOM 727 C C . GLY A 1 92 ? 25.631 -8.412 -15.179 1.00 95.06 92 GLY A C 1
ATOM 728 O O . GLY A 1 92 ? 24.489 -8.218 -14.775 1.00 95.06 92 GLY A O 1
ATOM 729 N N . GLN A 1 93 ? 26.427 -9.338 -14.634 1.00 95.38 93 GLN A N 1
ATOM 730 C CA . GLN A 1 93 ? 25.963 -10.272 -13.598 1.00 95.38 93 GLN A CA 1
ATOM 731 C C . GLN A 1 93 ? 25.421 -9.544 -12.359 1.00 95.38 93 GLN A C 1
ATOM 733 O O . GLN A 1 93 ? 24.387 -9.933 -11.830 1.00 95.38 93 GLN A O 1
ATOM 738 N N . THR A 1 94 ? 26.059 -8.443 -11.950 1.00 91.25 94 THR A N 1
ATOM 739 C CA . THR A 1 94 ? 25.645 -7.627 -10.797 1.00 91.25 94 THR A CA 1
ATOM 740 C C . THR A 1 94 ? 24.228 -7.079 -10.941 1.00 91.25 94 THR A C 1
ATOM 742 O O . THR A 1 94 ? 23.434 -7.181 -10.004 1.00 91.25 94 THR A O 1
ATOM 745 N N . LEU A 1 95 ? 23.878 -6.564 -12.124 1.00 93.62 95 LEU A N 1
ATOM 746 C CA . LEU A 1 95 ? 22.524 -6.110 -12.422 1.00 93.62 95 LEU A CA 1
ATOM 747 C C . LEU A 1 95 ? 21.530 -7.268 -12.334 1.00 93.62 95 LEU A C 1
ATOM 749 O O . LEU A 1 95 ? 20.499 -7.145 -11.676 1.00 93.62 95 LEU A O 1
ATOM 753 N N . TRP A 1 96 ? 21.825 -8.385 -13.002 1.00 93.81 96 TRP A N 1
ATOM 754 C CA . TRP A 1 96 ? 20.905 -9.521 -13.073 1.00 93.81 96 TRP A CA 1
ATOM 755 C C . TRP A 1 96 ? 20.670 -10.168 -11.708 1.00 93.81 96 TRP A C 1
ATOM 757 O O . TRP A 1 96 ? 19.526 -10.486 -11.378 1.00 93.81 96 TRP A O 1
ATOM 767 N N . ASP A 1 97 ? 21.712 -10.291 -10.889 1.00 93.12 97 ASP A N 1
ATOM 768 C CA . ASP A 1 97 ? 21.604 -10.784 -9.516 1.00 93.12 97 ASP A CA 1
ATOM 769 C C . ASP A 1 97 ? 20.745 -9.842 -8.666 1.00 93.12 97 ASP A C 1
ATOM 771 O O . ASP A 1 97 ? 19.831 -10.291 -7.975 1.00 93.12 97 ASP A O 1
ATOM 775 N N . SER A 1 98 ? 20.972 -8.529 -8.766 1.00 90.00 98 SER A N 1
ATOM 776 C CA . SER A 1 98 ? 20.194 -7.515 -8.043 1.00 90.00 98 SER A CA 1
ATOM 777 C C . SER A 1 98 ? 18.707 -7.535 -8.424 1.00 90.00 98 SER A C 1
ATOM 779 O O . SER A 1 98 ? 17.832 -7.547 -7.551 1.00 90.00 98 SER A O 1
ATOM 781 N N . LEU A 1 99 ? 18.400 -7.623 -9.724 1.00 90.31 99 LEU A N 1
ATOM 782 C CA . LEU A 1 99 ? 17.027 -7.751 -10.224 1.00 90.31 99 LEU A CA 1
ATOM 783 C C . LEU A 1 99 ? 16.374 -9.055 -9.751 1.00 90.31 99 LEU A C 1
ATOM 785 O O . LEU A 1 99 ? 15.211 -9.052 -9.351 1.00 90.31 99 LEU A O 1
ATOM 789 N N . THR A 1 100 ? 17.127 -10.157 -9.736 1.00 91.62 100 THR A N 1
ATOM 790 C CA . THR A 1 100 ? 16.640 -11.457 -9.256 1.00 91.62 100 THR A CA 1
ATOM 791 C C . THR A 1 100 ? 16.326 -11.415 -7.763 1.00 91.62 100 THR A C 1
ATOM 793 O O . THR A 1 100 ? 15.246 -11.835 -7.352 1.00 91.62 100 THR A O 1
ATOM 796 N N . ILE A 1 101 ? 17.229 -10.872 -6.942 1.00 88.94 101 ILE A N 1
ATOM 797 C CA . ILE A 1 101 ? 17.026 -10.722 -5.494 1.00 88.94 101 ILE A CA 1
ATOM 798 C C . ILE A 1 101 ? 15.799 -9.853 -5.217 1.00 88.94 101 ILE A C 1
ATOM 800 O O . ILE A 1 101 ? 14.958 -10.230 -4.400 1.00 88.94 101 ILE A O 1
ATOM 804 N N . THR A 1 102 ? 15.671 -8.727 -5.922 1.00 86.19 102 THR A N 1
ATOM 805 C CA . THR A 1 102 ? 14.506 -7.839 -5.809 1.00 86.19 102 THR A CA 1
ATOM 806 C C . THR A 1 102 ? 13.222 -8.597 -6.131 1.00 86.19 102 THR A C 1
ATOM 808 O O . THR A 1 102 ? 12.312 -8.618 -5.307 1.00 86.19 102 THR A O 1
ATOM 811 N N . GLY A 1 103 ? 13.186 -9.321 -7.254 1.00 84.94 103 GLY A N 1
ATOM 812 C CA . GLY A 1 103 ? 12.032 -10.134 -7.636 1.00 84.94 103 GLY A CA 1
ATOM 813 C C . GLY A 1 103 ? 11.679 -11.210 -6.604 1.00 84.94 103 GLY A C 1
ATOM 814 O O . GLY A 1 103 ? 10.505 -11.412 -6.303 1.00 84.94 103 GLY A O 1
ATOM 815 N N . VAL A 1 104 ? 12.672 -11.865 -5.991 1.00 86.50 104 VAL A N 1
ATOM 816 C CA . VAL A 1 104 ? 12.444 -12.835 -4.904 1.00 86.50 104 VAL A CA 1
ATOM 817 C C . VAL A 1 104 ? 11.842 -12.161 -3.667 1.00 86.50 104 VAL A C 1
ATOM 819 O O . VAL A 1 104 ? 10.932 -12.719 -3.052 1.00 86.50 104 VAL A O 1
ATOM 822 N N . ILE A 1 105 ? 12.331 -10.980 -3.281 1.00 85.56 105 ILE A N 1
ATOM 823 C CA . ILE A 1 105 ? 11.813 -10.235 -2.125 1.00 85.56 105 ILE A CA 1
ATOM 824 C C . ILE A 1 105 ? 10.379 -9.761 -2.387 1.00 85.56 105 I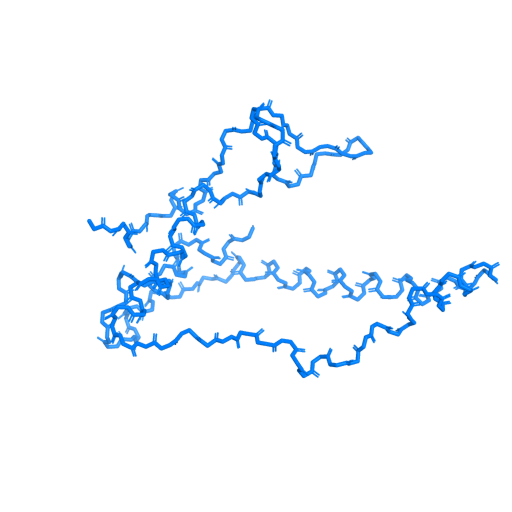LE A C 1
ATOM 826 O O . ILE A 1 105 ? 9.510 -9.959 -1.540 1.00 85.56 105 ILE A O 1
ATOM 830 N N . GLU A 1 106 ? 10.102 -9.199 -3.562 1.00 82.69 106 GLU A N 1
ATOM 831 C CA . GLU A 1 106 ? 8.759 -8.758 -3.952 1.00 82.69 106 GLU A CA 1
ATOM 832 C C . GLU A 1 106 ? 7.774 -9.934 -4.024 1.00 82.69 106 GLU A C 1
ATOM 834 O O . GLU A 1 106 ? 6.657 -9.842 -3.510 1.00 82.69 106 GLU A O 1
ATOM 839 N N . ALA A 1 107 ? 8.205 -11.083 -4.558 1.00 79.75 107 ALA A N 1
ATOM 840 C CA . ALA A 1 107 ? 7.402 -12.303 -4.588 1.00 79.75 107 ALA A CA 1
ATOM 841 C C . ALA A 1 107 ? 7.059 -12.818 -3.180 1.00 79.75 107 ALA A C 1
ATOM 843 O O . ALA A 1 107 ? 5.965 -13.334 -2.967 1.00 79.75 107 ALA A O 1
ATOM 844 N N . ARG A 1 108 ? 7.936 -12.634 -2.183 1.00 80.44 108 ARG A N 1
ATOM 845 C CA . ARG A 1 108 ? 7.591 -12.931 -0.779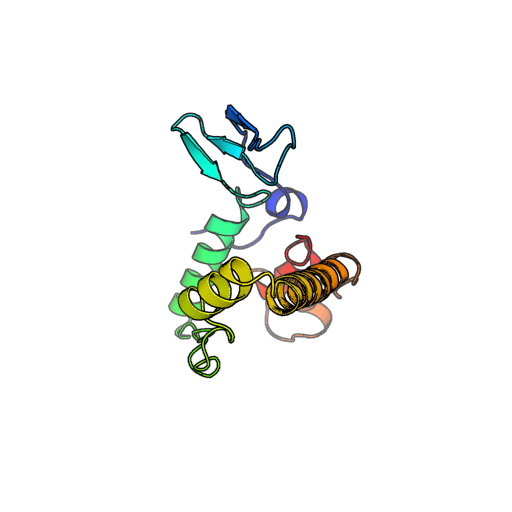 1.00 80.44 108 ARG A CA 1
ATOM 846 C C . ARG A 1 108 ? 6.485 -12.017 -0.255 1.00 80.44 108 ARG A C 1
ATOM 848 O O . ARG A 1 108 ? 5.700 -12.459 0.573 1.00 80.44 108 ARG A O 1
ATOM 855 N N . GLY A 1 109 ? 6.375 -10.787 -0.754 1.00 78.94 109 GLY A N 1
ATOM 856 C CA . GLY A 1 109 ? 5.259 -9.895 -0.434 1.00 78.94 109 GLY A CA 1
ATOM 857 C C . GLY A 1 109 ? 3.903 -10.480 -0.835 1.00 78.94 109 GLY A C 1
ATOM 858 O O . GLY A 1 109 ? 2.935 -10.337 -0.092 1.00 78.94 109 GLY A O 1
ATOM 859 N N . ARG A 1 110 ? 3.839 -11.227 -1.948 1.00 81.62 110 ARG A N 1
ATOM 860 C CA . ARG A 1 110 ? 2.613 -11.911 -2.391 1.00 81.62 110 ARG A CA 1
ATOM 861 C C . ARG A 1 110 ? 2.108 -12.941 -1.377 1.00 81.62 110 ARG A C 1
ATOM 863 O O . ARG A 1 110 ? 0.898 -13.118 -1.275 1.00 81.62 110 ARG A O 1
ATOM 870 N N . VAL A 1 111 ? 3.000 -13.544 -0.585 1.00 82.38 111 VAL A N 1
ATOM 871 C CA . VAL A 1 111 ? 2.626 -14.498 0.474 1.00 82.38 111 VAL A CA 1
ATOM 872 C C . VAL A 1 111 ? 1.679 -13.861 1.493 1.00 82.38 111 VAL A C 1
ATOM 874 O O . VAL A 1 111 ? 0.808 -14.550 2.010 1.00 82.38 111 VAL A O 1
ATOM 877 N N . LEU A 1 112 ? 1.769 -12.546 1.740 1.00 81.31 112 LEU A N 1
ATOM 878 C CA . LEU A 1 112 ? 0.849 -11.850 2.652 1.00 81.31 112 LEU A CA 1
ATOM 879 C C . LEU A 1 112 ? -0.619 -11.971 2.231 1.00 81.31 112 LEU A C 1
ATOM 881 O O . LEU A 1 112 ? -1.499 -11.929 3.083 1.00 81.31 112 LEU A O 1
ATOM 885 N N . CYS A 1 113 ? -0.885 -12.137 0.937 1.00 83.06 113 CYS A N 1
ATOM 886 C CA . CYS A 1 113 ? -2.237 -12.284 0.415 1.00 83.06 113 CYS A CA 1
ATOM 887 C C . CYS A 1 113 ? -2.805 -13.697 0.588 1.00 83.06 113 CYS A C 1
ATOM 889 O O . CYS A 1 113 ? -4.010 -13.873 0.456 1.00 83.06 113 CYS A O 1
ATOM 891 N N . ASP A 1 114 ? -1.945 -14.686 0.827 1.00 83.81 114 ASP A N 1
ATOM 892 C CA . ASP A 1 114 ? -2.342 -16.083 1.006 1.00 83.81 114 ASP A CA 1
ATOM 893 C C . ASP A 1 114 ? -2.415 -16.451 2.503 1.00 83.81 114 ASP A C 1
ATOM 895 O O . ASP A 1 114 ? -2.872 -17.533 2.866 1.00 83.81 114 ASP A O 1
ATOM 899 N N . ILE A 1 115 ? -1.981 -15.542 3.385 1.00 82.75 115 ILE A N 1
ATOM 900 C CA . ILE A 1 115 ? -2.138 -15.664 4.833 1.00 82.75 115 ILE A CA 1
ATOM 901 C C . ILE A 1 115 ? -3.551 -15.216 5.211 1.00 82.75 115 ILE A C 1
ATOM 903 O O . ILE A 1 115 ? -3.939 -14.065 4.999 1.00 82.75 115 ILE A O 1
ATOM 907 N N . GLU A 1 116 ? -4.307 -16.113 5.838 1.00 85.19 116 GLU A N 1
ATOM 908 C CA . GLU A 1 116 ? -5.558 -15.756 6.497 1.00 85.19 116 GLU A CA 1
ATOM 909 C C . GLU A 1 116 ? -5.240 -14.994 7.789 1.00 85.19 116 GLU A C 1
ATOM 911 O O . GLU A 1 116 ? -4.784 -15.565 8.782 1.00 85.19 116 GLU A O 1
ATOM 916 N N . ALA A 1 117 ? -5.420 -13.673 7.765 1.00 85.81 117 ALA A N 1
ATOM 917 C CA . ALA A 1 117 ? -5.293 -12.874 8.975 1.00 85.81 117 ALA A CA 1
ATOM 918 C C . ALA A 1 117 ? -6.484 -13.132 9.907 1.00 85.81 117 ALA A C 1
ATOM 920 O O . ALA A 1 117 ? -7.627 -13.111 9.443 1.00 85.81 117 ALA A O 1
ATOM 921 N N . PRO A 1 118 ? -6.243 -13.318 11.216 1.00 90.38 118 PRO A N 1
ATOM 922 C CA . PRO A 1 118 ? -7.325 -13.476 12.171 1.00 90.38 118 PRO A CA 1
ATOM 923 C C . PRO A 1 118 ? -8.128 -12.178 12.289 1.00 90.38 118 PRO A C 1
ATOM 925 O O . PRO A 1 118 ? -7.646 -11.081 11.981 1.00 90.38 118 PRO A O 1
ATOM 928 N N . ASP A 1 119 ? -9.341 -12.286 12.820 1.00 90.50 119 ASP A N 1
ATOM 929 C CA . ASP A 1 119 ? -10.046 -11.114 13.318 1.00 90.50 119 ASP A CA 1
ATOM 930 C C . ASP A 1 119 ? -9.308 -10.560 14.547 1.00 90.50 119 ASP A C 1
ATOM 932 O O . ASP A 1 119 ? -9.434 -11.063 15.664 1.00 90.50 119 ASP A O 1
ATOM 936 N N . PHE A 1 120 ? -8.507 -9.517 14.329 1.00 92.88 120 PHE A N 1
ATOM 937 C CA . PHE A 1 120 ? -7.703 -8.885 15.373 1.00 92.88 120 PHE A CA 1
ATOM 938 C C . PHE A 1 120 ? -8.534 -8.329 16.534 1.00 92.88 120 PHE A C 1
ATOM 940 O O . PHE A 1 120 ? -7.979 -8.164 17.618 1.00 92.88 120 PHE A O 1
ATOM 947 N N . GLN A 1 121 ? -9.840 -8.084 16.362 1.00 94.50 121 GLN A N 1
ATOM 948 C CA . GLN A 1 121 ? -10.692 -7.643 17.469 1.00 94.50 121 GLN A CA 1
ATOM 949 C C . GLN A 1 121 ? -10.854 -8.734 18.537 1.00 94.50 121 GLN A C 1
ATOM 951 O O . GLN A 1 121 ? -11.091 -8.421 19.697 1.00 94.50 121 GLN A O 1
ATOM 956 N N . GLN A 1 122 ? -10.682 -10.011 18.173 1.00 95.06 122 GLN A N 1
ATOM 957 C CA . GLN A 1 122 ? -10.696 -11.130 19.125 1.00 95.06 122 GLN A CA 1
ATOM 958 C C . GLN A 1 122 ? -9.418 -11.204 19.975 1.00 95.06 122 GLN A C 1
ATOM 960 O O . GLN A 1 122 ? -9.370 -11.951 20.948 1.00 95.06 122 GLN A O 1
ATOM 965 N N . ILE A 1 123 ? -8.374 -10.464 19.586 1.00 95.00 123 ILE A N 1
ATOM 966 C CA . ILE A 1 123 ? -7.045 -10.487 20.207 1.00 95.00 123 ILE A CA 1
ATOM 967 C C . ILE A 1 123 ? -6.769 -9.172 20.948 1.00 95.00 123 ILE A C 1
ATOM 969 O O . ILE A 1 123 ? -6.135 -9.178 22.000 1.00 95.00 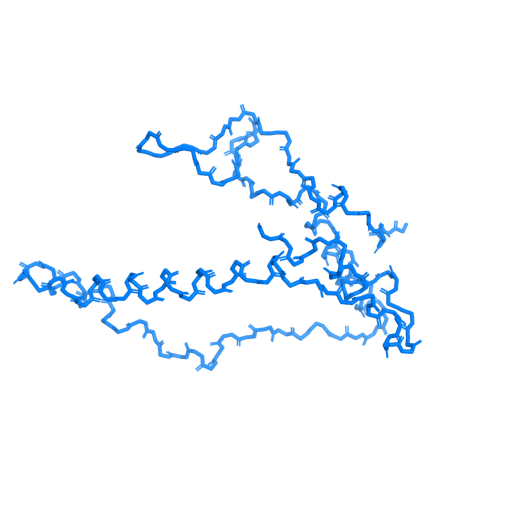123 ILE A O 1
ATOM 973 N N . ILE A 1 124 ? -7.222 -8.045 20.396 1.00 96.12 124 ILE A N 1
ATOM 974 C CA . ILE A 1 124 ? -7.017 -6.703 20.944 1.00 96.12 124 ILE A CA 1
ATOM 975 C C . ILE A 1 124 ? -8.241 -6.308 21.774 1.00 96.12 124 ILE A C 1
ATOM 977 O O . ILE A 1 124 ? -9.362 -6.328 21.274 1.00 96.12 124 ILE A O 1
ATOM 981 N N . GLU A 1 125 ? -8.011 -5.938 23.035 1.00 96.50 125 GLU A N 1
ATOM 982 C CA . GLU A 1 125 ? -9.066 -5.523 23.971 1.00 96.50 125 GLU A CA 1
ATOM 983 C C . GLU A 1 125 ? -9.708 -4.184 23.573 1.00 96.50 125 GLU A C 1
ATOM 985 O O . GLU A 1 125 ? -10.922 -4.020 23.679 1.00 96.50 125 GLU A O 1
ATOM 990 N N . ASP A 1 126 ? -8.904 -3.243 23.069 1.00 94.44 126 ASP A N 1
ATOM 991 C CA . ASP A 1 126 ? -9.390 -1.957 22.574 1.00 94.44 126 ASP A CA 1
ATOM 992 C C . ASP A 1 126 ? -10.271 -2.118 21.324 1.00 94.44 126 ASP A C 1
ATOM 994 O O . ASP A 1 126 ? -10.036 -2.975 20.466 1.00 94.44 126 ASP A O 1
ATOM 998 N N . ASP A 1 127 ? -11.266 -1.239 21.172 1.00 94.94 127 ASP A N 1
ATOM 999 C CA . ASP A 1 127 ? -12.068 -1.180 19.948 1.00 94.94 127 ASP A CA 1
ATOM 1000 C C . ASP A 1 127 ? -11.208 -0.710 18.764 1.00 94.94 127 ASP A C 1
ATOM 1002 O O . ASP A 1 127 ? -10.827 0.462 18.646 1.00 94.94 127 ASP A O 1
ATOM 1006 N N . ILE A 1 128 ? -10.932 -1.645 17.854 1.00 95.69 128 ILE A N 1
ATOM 1007 C CA . ILE A 1 128 ? -10.183 -1.413 16.621 1.00 95.69 128 ILE A CA 1
ATOM 1008 C C . ILE A 1 128 ? -11.089 -1.375 15.387 1.00 95.69 128 ILE A C 1
ATOM 1010 O O . ILE A 1 128 ? -10.576 -1.206 14.276 1.00 95.69 128 ILE A O 1
ATOM 1014 N N . SER A 1 129 ? -12.413 -1.492 15.544 1.00 94.88 129 SER A N 1
ATOM 1015 C CA . SER A 1 129 ? -13.389 -1.637 14.450 1.00 94.88 129 SER A CA 1
ATOM 1016 C C . SER A 1 129 ? -13.370 -0.488 13.434 1.00 94.88 129 SER A C 1
ATOM 1018 O O . SER A 1 129 ? -13.770 -0.665 12.280 1.00 94.88 129 SER A O 1
ATOM 1020 N N . GLN A 1 130 ? -12.864 0.677 13.849 1.00 95.56 130 GLN A N 1
ATOM 1021 C CA . GLN A 1 130 ? -12.730 1.904 13.059 1.00 95.56 130 GLN A CA 1
ATOM 1022 C C . GLN A 1 130 ? -11.266 2.298 12.790 1.00 95.56 130 GLN A C 1
ATOM 1024 O O . GLN A 1 130 ? -10.965 3.453 12.496 1.00 95.56 130 GLN A O 1
ATOM 1029 N N . THR A 1 131 ? -10.334 1.350 12.891 1.00 94.88 131 THR A N 1
ATOM 1030 C CA . THR A 1 131 ? -8.896 1.574 12.666 1.00 94.88 131 THR A CA 1
ATOM 1031 C C . THR A 1 131 ? -8.394 0.790 11.460 1.00 94.88 131 THR A C 1
ATOM 1033 O O . THR A 1 131 ? -8.994 -0.212 11.078 1.00 94.88 131 THR A O 1
ATOM 1036 N N . CYS A 1 132 ? -7.246 1.178 10.901 1.00 94.62 132 CYS A N 1
ATOM 1037 C CA . CYS A 1 132 ? -6.567 0.391 9.865 1.00 94.62 132 CYS A CA 1
ATOM 1038 C C . CYS A 1 132 ? -6.337 -1.070 10.313 1.00 94.62 132 CYS A C 1
ATOM 1040 O O . CYS A 1 132 ? -6.627 -2.004 9.567 1.00 94.62 132 CYS A O 1
ATOM 1042 N N . THR A 1 133 ? -5.912 -1.276 11.567 1.00 93.44 133 THR A N 1
ATOM 1043 C CA . THR A 1 133 ? -5.659 -2.601 12.160 1.00 93.44 133 THR A CA 1
ATOM 1044 C C . THR A 1 133 ? -6.896 -3.501 12.126 1.00 93.44 133 THR A C 1
ATOM 1046 O O . THR A 1 133 ? -6.808 -4.649 11.693 1.00 93.44 133 THR A O 1
ATOM 1049 N N . GLY A 1 134 ? -8.072 -2.970 12.480 1.00 94.38 134 GLY A N 1
ATOM 1050 C CA . GLY A 1 134 ? -9.340 -3.712 12.421 1.00 94.38 134 GLY A CA 1
ATOM 1051 C C . GLY A 1 134 ? -9.811 -4.069 11.005 1.00 94.38 134 GLY A C 1
ATOM 1052 O O . GLY A 1 134 ? -10.784 -4.803 10.844 1.00 94.38 134 GLY A O 1
ATOM 1053 N N . HIS A 1 135 ? -9.127 -3.572 9.970 1.00 94.88 135 HIS A N 1
ATOM 1054 C CA . HIS A 1 135 ? -9.417 -3.851 8.563 1.00 94.88 135 HIS A CA 1
ATOM 1055 C C . HIS A 1 135 ? -8.344 -4.710 7.877 1.00 94.88 135 HIS A C 1
ATOM 1057 O O . HIS A 1 135 ? -8.501 -5.033 6.699 1.00 94.88 135 HIS A O 1
ATOM 1063 N N . LEU A 1 136 ? -7.285 -5.130 8.584 1.00 91.81 136 LEU A N 1
ATOM 1064 C CA . LEU A 1 136 ? -6.221 -5.965 8.005 1.00 91.81 136 LEU A CA 1
ATOM 1065 C C . LEU A 1 136 ? -6.772 -7.258 7.389 1.00 91.81 136 LEU A C 1
ATOM 1067 O O . LEU A 1 136 ? -6.494 -7.554 6.226 1.00 91.81 136 LEU A O 1
ATOM 1071 N N . HIS A 1 137 ? -7.641 -7.955 8.126 1.00 88.44 137 HIS A N 1
ATOM 1072 C CA . HIS A 1 137 ? -8.308 -9.180 7.674 1.00 88.44 137 HIS A CA 1
ATOM 1073 C C . HIS A 1 137 ? -9.389 -8.945 6.606 1.00 88.44 137 HIS A C 1
ATOM 1075 O O . HIS A 1 137 ? -9.852 -9.888 5.977 1.00 88.44 137 HIS A O 1
ATOM 1081 N N . LYS A 1 138 ? -9.794 -7.691 6.361 1.00 89.44 138 LYS A N 1
ATOM 1082 C CA . LYS A 1 138 ? -10.869 -7.343 5.416 1.00 89.44 138 LYS A CA 1
ATOM 1083 C C . LYS A 1 138 ? -10.366 -7.072 4.000 1.00 89.44 138 LYS A C 1
ATOM 1085 O O . LYS A 1 138 ? -11.150 -6.679 3.148 1.00 89.44 138 LYS A O 1
ATOM 1090 N N . GLY A 1 139 ? -9.079 -7.261 3.718 1.00 84.94 139 GLY A N 1
ATOM 1091 C CA . GLY A 1 139 ? -8.533 -7.109 2.365 1.00 84.94 139 GLY A CA 1
ATOM 1092 C C . GLY A 1 139 ? -7.337 -6.171 2.254 1.00 84.94 139 GLY A C 1
ATOM 1093 O O . GLY A 1 139 ? -6.758 -6.071 1.175 1.00 84.94 139 GLY A O 1
ATOM 1094 N N . LEU A 1 140 ? -6.907 -5.509 3.336 1.00 89.50 140 LEU A N 1
ATOM 1095 C CA . LEU A 1 140 ? -5.706 -4.661 3.285 1.00 89.50 140 LEU A CA 1
ATOM 1096 C C . LEU A 1 140 ? -4.421 -5.464 3.038 1.00 89.50 140 LEU A C 1
ATOM 1098 O O . LEU A 1 140 ? -3.495 -4.931 2.436 1.00 89.50 140 LEU A O 1
ATOM 1102 N N . LEU A 1 141 ? -4.381 -6.741 3.436 1.00 86.50 141 LEU A N 1
ATOM 1103 C CA . LEU A 1 141 ? -3.265 -7.646 3.128 1.00 86.50 141 LEU A CA 1
ATOM 1104 C C . LEU A 1 141 ? -3.275 -8.167 1.682 1.00 86.50 141 LEU A C 1
ATOM 1106 O O . LEU A 1 141 ? -2.288 -8.738 1.223 1.00 86.50 141 LEU A O 1
ATOM 1110 N N . TYR A 1 142 ? -4.363 -7.944 0.940 1.00 81.50 142 TYR A N 1
ATOM 1111 C CA . TYR A 1 142 ? -4.444 -8.299 -0.471 1.00 81.50 142 TYR A CA 1
ATOM 1112 C C . TYR A 1 142 ? -3.881 -7.161 -1.336 1.00 81.50 142 TYR A C 1
ATOM 1114 O O . TYR A 1 142 ? -4.503 -6.096 -1.472 1.00 81.50 142 TYR A O 1
ATOM 1122 N N . ALA A 1 143 ? -2.716 -7.416 -1.941 1.00 67.62 143 ALA A N 1
ATOM 1123 C CA . ALA A 1 143 ? -2.049 -6.597 -2.959 1.00 67.62 143 ALA A CA 1
ATOM 1124 C C . ALA A 1 143 ? -2.476 -6.983 -4.384 1.00 67.62 143 ALA A C 1
ATOM 1126 O O . ALA A 1 143 ? -2.877 -8.155 -4.603 1.00 67.62 143 ALA A O 1
#

Secondary structure (DSSP, 8-state):
-------HHHHHPPP--SEEEEETTEEEEEEE-TTS-EE-TTHHHHHHHHHHHHHHHHHTTPPPPP---TT--S--SS-HHHHHHHHHTT--HHHHHHHHHHHHHHHHHHGGGTS----GGGT-SS--TTSSGGGGGGTTT--